Protein AF-A0A5N8ZCC0-F1 (afdb_monomer)

Mean predicted aligned error: 6.36 Å

Nearest PDB structures (foldseek):
  1wcj-assembly1_A  TM=8.743E-01  e=9.458E-05  Thermotoga maritima
  2cu6-assembly1_A  TM=8.839E-01  e=8.121E-04  Thermus thermophilus HB8
  3cq2-assembly1_B  TM=8.894E-01  e=1.300E-03  Thermus thermophilus HB8
  8zkc-assembly1_A-2  TM=6.957E-01  e=1.317E+00  Escherichia coli

Solvent-accessible surface area (backbone atoms only — not comparable to full-atom values): 4372 Å² total; per-residue (Å²): 129,85,85,68,71,42,63,64,62,50,52,54,44,35,50,73,36,60,43,93,89,47,102,47,24,41,57,84,69,58,31,54,76,45,76,47,64,54,86,90,46,77,48,71,44,63,58,67,97,48,98,80,52,84,58,50,66,52,53,52,50,52,39,52,53,46,56,74,74,111

Structure (mmCIF, N/CA/C/O backbone):
data_AF-A0A5N8ZCC0-F1
#
_entry.id   AF-A0A5N8ZCC0-F1
#
loop_
_atom_site.group_PDB
_atom_site.id
_atom_site.type_symbol
_atom_site.label_atom_id
_atom_site.label_alt_id
_atom_site.label_comp_id
_atom_site.label_asym_id
_atom_site.label_entity_id
_atom_site.label_seq_id
_atom_site.pdbx_PDB_ins_code
_atom_site.Cartn_x
_atom_site.Cartn_y
_atom_site.Cartn_z
_atom_site.occupancy
_atom_site.B_iso_or_equiv
_atom_site.auth_seq_id
_atom_site.auth_comp_id
_atom_site.auth_asym_id
_atom_site.auth_atom_id
_atom_site.pdbx_PDB_model_num
ATOM 1 N N . MET A 1 1 ? -11.105 -9.602 21.066 1.00 42.56 1 MET A N 1
ATOM 2 C CA . MET A 1 1 ? -10.068 -8.643 20.655 1.00 42.56 1 MET A CA 1
ATOM 3 C C . MET A 1 1 ? -10.592 -8.085 19.359 1.00 42.56 1 MET A C 1
ATOM 5 O O . MET A 1 1 ? -10.883 -8.887 18.488 1.00 42.56 1 MET A O 1
ATOM 9 N N . SER A 1 2 ? -10.929 -6.800 19.321 1.00 44.97 2 SER A N 1
ATOM 10 C CA . SER A 1 2 ? -11.431 -6.166 18.106 1.00 44.97 2 SER A CA 1
ATOM 11 C C . SER A 1 2 ? -10.278 -6.186 17.111 1.00 44.97 2 SER A C 1
ATOM 13 O O . SER A 1 2 ? -9.289 -5.488 17.317 1.00 44.97 2 SER A O 1
ATOM 15 N N . GLU A 1 3 ? -10.347 -7.055 16.112 1.00 57.16 3 GLU A N 1
ATOM 16 C CA . GLU A 1 3 ? -9.503 -6.963 14.923 1.00 57.16 3 GLU A CA 1
ATOM 17 C C . GLU A 1 3 ? -10.032 -5.762 14.132 1.00 57.16 3 GLU A C 1
ATOM 19 O O . GLU A 1 3 ? -10.797 -5.899 13.187 1.00 57.16 3 GLU A O 1
ATOM 24 N N . GLU A 1 4 ? -9.755 -4.554 14.628 1.00 64.38 4 GLU A N 1
ATOM 25 C CA . GLU A 1 4 ? -9.957 -3.341 13.846 1.00 64.38 4 GLU A CA 1
ATOM 26 C C . GLU A 1 4 ? -8.823 -3.301 12.831 1.00 64.38 4 GLU A C 1
ATOM 28 O O . GLU A 1 4 ? -7.647 -3.124 13.177 1.00 64.38 4 GLU A O 1
ATOM 33 N N . LEU A 1 5 ? -9.205 -3.534 11.580 1.00 71.50 5 LEU A N 1
ATOM 34 C CA . LEU A 1 5 ? -8.350 -3.385 10.424 1.00 71.50 5 LEU A CA 1
ATOM 35 C C . LEU A 1 5 ? -7.810 -1.954 10.457 1.00 71.50 5 LEU A C 1
ATOM 37 O O . LEU A 1 5 ? -8.555 -0.979 10.374 1.00 71.50 5 LEU A O 1
ATOM 41 N N . ASN A 1 6 ? -6.510 -1.823 10.700 1.00 82.69 6 ASN A N 1
ATOM 42 C CA . ASN A 1 6 ? -5.874 -0.530 10.883 1.00 82.69 6 ASN A CA 1
ATOM 43 C C . ASN A 1 6 ? -4.865 -0.285 9.762 1.00 82.69 6 ASN A C 1
ATOM 45 O O . ASN A 1 6 ? -4.269 -1.204 9.194 1.00 82.69 6 ASN A O 1
ATOM 49 N N . LYS A 1 7 ? -4.676 0.996 9.441 1.00 85.94 7 LYS A N 1
ATOM 50 C CA . LYS A 1 7 ? -3.772 1.435 8.375 1.00 85.94 7 LYS A CA 1
ATOM 51 C C . LYS A 1 7 ? -2.341 0.933 8.576 1.00 85.94 7 LYS A C 1
ATOM 53 O O . LYS A 1 7 ? -1.660 0.654 7.595 1.00 85.94 7 LYS A O 1
ATOM 58 N N . GLU A 1 8 ? -1.883 0.817 9.819 1.00 86.44 8 GLU A N 1
ATOM 59 C CA . GLU A 1 8 ? -0.540 0.320 10.121 1.00 86.44 8 GLU A CA 1
ATOM 60 C C . GLU A 1 8 ? -0.391 -1.147 9.709 1.00 86.44 8 GLU A C 1
ATOM 62 O O . GLU A 1 8 ? 0.539 -1.456 8.972 1.00 86.44 8 GLU A O 1
ATOM 67 N N . SER A 1 9 ? -1.347 -2.015 10.047 1.00 87.69 9 SER A N 1
ATOM 68 C CA . SER A 1 9 ? -1.366 -3.426 9.641 1.00 87.69 9 SER A CA 1
ATOM 69 C C . SER A 1 9 ? -1.374 -3.593 8.122 1.00 87.69 9 SER A C 1
ATOM 71 O O . SER A 1 9 ? -0.632 -4.419 7.595 1.00 87.69 9 SER A O 1
ATOM 73 N N . VAL A 1 10 ? -2.139 -2.765 7.402 1.00 88.38 10 VAL A N 1
ATOM 74 C CA . VAL A 1 10 ? -2.131 -2.758 5.929 1.00 88.38 10 VAL A CA 1
ATOM 75 C C . VAL A 1 10 ? -0.763 -2.339 5.385 1.00 88.38 10 VAL A C 1
ATOM 77 O O . VAL A 1 10 ? -0.240 -2.971 4.472 1.00 88.38 10 VAL A O 1
ATOM 80 N N . ILE A 1 11 ? -0.147 -1.291 5.940 1.00 88.50 11 ILE A N 1
ATOM 81 C CA . ILE A 1 11 ? 1.186 -0.840 5.511 1.00 88.50 11 ILE A CA 1
ATOM 82 C C . ILE A 1 11 ? 2.247 -1.904 5.811 1.00 88.50 11 ILE A C 1
ATOM 84 O O . ILE A 1 11 ? 3.147 -2.106 4.998 1.00 88.50 11 ILE A O 1
ATOM 88 N N . GLU A 1 12 ? 2.168 -2.582 6.955 1.00 88.88 12 GLU A N 1
ATOM 89 C CA . GLU A 1 12 ? 3.072 -3.681 7.294 1.00 88.88 12 GLU A CA 1
ATOM 90 C C . GLU A 1 12 ? 2.924 -4.854 6.322 1.00 88.88 12 GLU A C 1
ATOM 92 O O . GLU A 1 12 ? 3.932 -5.310 5.786 1.00 88.88 12 GLU A O 1
ATOM 97 N N . ALA A 1 13 ? 1.694 -5.256 5.996 1.00 90.19 13 ALA A N 1
ATOM 98 C CA . ALA A 1 13 ? 1.425 -6.250 4.959 1.00 90.19 13 ALA A CA 1
ATOM 99 C C . ALA A 1 13 ? 2.006 -5.831 3.594 1.00 90.19 13 ALA A C 1
ATOM 101 O O . ALA A 1 13 ? 2.694 -6.609 2.936 1.00 90.19 13 ALA A O 1
ATOM 102 N N . LEU A 1 14 ? 1.819 -4.573 3.184 1.00 88.38 14 LEU A N 1
ATOM 103 C CA . LEU A 1 14 ? 2.382 -4.050 1.935 1.00 88.38 14 LEU A CA 1
ATOM 104 C C . LEU A 1 14 ? 3.921 -4.039 1.925 1.00 88.38 14 LEU A C 1
ATOM 106 O O . LEU A 1 14 ? 4.520 -4.170 0.861 1.00 88.38 14 LEU A O 1
ATOM 110 N N . LYS A 1 15 ? 4.592 -3.921 3.078 1.00 89.31 15 LYS A N 1
ATOM 111 C CA . LYS A 1 15 ? 6.063 -4.007 3.160 1.00 89.31 15 LYS A CA 1
ATOM 112 C C . LYS A 1 15 ? 6.605 -5.410 2.894 1.00 89.31 15 LYS A C 1
ATOM 114 O O . LYS A 1 15 ? 7.780 -5.522 2.551 1.00 89.31 15 LYS A O 1
ATOM 119 N N . GLU A 1 16 ? 5.784 -6.446 3.049 1.00 88.69 16 GLU A N 1
ATOM 120 C CA . GLU A 1 16 ? 6.140 -7.828 2.707 1.00 88.69 16 GLU A CA 1
ATOM 121 C C . GLU A 1 16 ? 6.039 -8.104 1.199 1.00 88.69 16 GLU A C 1
ATOM 123 O O . GLU A 1 16 ? 6.523 -9.129 0.719 1.00 88.69 16 GLU A O 1
ATOM 128 N N . VAL A 1 17 ? 5.442 -7.182 0.437 1.00 87.25 17 VAL A N 1
ATOM 129 C CA . VAL A 1 17 ? 5.378 -7.253 -1.022 1.00 87.25 17 VAL A CA 1
ATOM 130 C C . VAL A 1 17 ? 6.620 -6.591 -1.606 1.00 87.25 17 VAL A C 1
ATOM 132 O O . VAL A 1 17 ? 6.802 -5.372 -1.533 1.00 87.25 17 VAL A O 1
ATOM 135 N N . TYR A 1 18 ? 7.472 -7.419 -2.206 1.00 85.44 18 TYR A N 1
ATOM 136 C CA . TYR A 1 18 ? 8.723 -7.006 -2.834 1.00 85.44 18 TYR A CA 1
ATOM 137 C C . TYR A 1 18 ? 8.607 -6.997 -4.352 1.00 85.44 18 TYR A C 1
ATOM 139 O O . TYR A 1 18 ? 7.942 -7.853 -4.942 1.00 85.44 18 TYR A O 1
ATOM 147 N N . ASP A 1 19 ? 9.285 -6.042 -4.982 1.00 81.44 19 ASP A N 1
ATOM 148 C CA . ASP A 1 19 ? 9.391 -6.009 -6.431 1.00 81.44 19 ASP A CA 1
ATOM 149 C C . ASP A 1 19 ? 10.360 -7.125 -6.907 1.00 81.44 19 ASP A C 1
ATOM 151 O O . ASP A 1 19 ? 11.448 -7.309 -6.353 1.00 81.44 19 ASP A O 1
ATOM 155 N N . PRO A 1 20 ? 9.965 -7.956 -7.887 1.00 74.69 20 PRO A N 1
ATOM 156 C CA . PRO A 1 20 ? 10.801 -9.051 -8.380 1.00 74.69 20 PRO A CA 1
ATOM 157 C C . PRO A 1 20 ? 12.002 -8.584 -9.222 1.00 74.69 20 PRO A C 1
ATOM 159 O O . PRO A 1 20 ? 12.937 -9.361 -9.422 1.00 74.69 20 PRO A O 1
ATOM 162 N N . GLU A 1 21 ? 11.989 -7.351 -9.734 1.00 80.44 21 GLU A N 1
ATOM 163 C CA . GLU A 1 21 ? 13.087 -6.746 -10.494 1.00 80.44 21 GLU A CA 1
ATOM 164 C C . GLU A 1 21 ? 14.023 -5.927 -9.594 1.00 80.44 21 GLU A C 1
ATOM 166 O O . GLU A 1 21 ? 15.237 -5.901 -9.818 1.00 80.44 21 GLU A O 1
ATOM 171 N N . ILE A 1 22 ? 13.480 -5.283 -8.556 1.00 77.88 22 ILE A N 1
ATOM 172 C CA . ILE A 1 22 ? 14.228 -4.476 -7.589 1.00 77.88 22 ILE A CA 1
ATOM 173 C C . ILE A 1 22 ? 13.992 -5.040 -6.181 1.00 77.88 22 ILE A C 1
ATOM 175 O O . ILE A 1 22 ? 12.858 -5.019 -5.729 1.00 77.88 22 ILE A O 1
ATOM 179 N N . PRO A 1 23 ? 15.023 -5.471 -5.426 1.00 77.12 23 PRO A N 1
ATOM 180 C CA . PRO A 1 23 ? 14.873 -6.104 -4.107 1.00 77.12 23 PRO A CA 1
ATOM 181 C C . PRO A 1 23 ? 14.524 -5.090 -2.997 1.00 77.12 23 PRO A C 1
ATOM 183 O O . PRO A 1 23 ? 15.223 -4.964 -1.992 1.00 77.12 23 PRO A O 1
ATOM 186 N N . VAL A 1 24 ? 13.459 -4.327 -3.208 1.00 85.12 24 VAL A N 1
ATOM 187 C CA . VAL A 1 24 ? 12.898 -3.295 -2.343 1.00 85.12 24 VAL A CA 1
ATOM 188 C C . VAL A 1 24 ? 11.381 -3.493 -2.347 1.00 85.12 24 VAL A C 1
ATOM 190 O O . VAL A 1 24 ? 10.802 -3.985 -3.316 1.00 85.12 24 VAL A O 1
ATOM 193 N N . ASN A 1 25 ? 10.733 -3.179 -1.233 1.00 85.75 25 ASN A N 1
ATOM 194 C CA . ASN A 1 25 ? 9.284 -3.299 -1.115 1.00 85.75 25 ASN A CA 1
ATOM 195 C C . ASN A 1 25 ? 8.557 -2.154 -1.843 1.00 85.75 25 ASN A C 1
ATOM 197 O O . ASN A 1 25 ? 9.121 -1.100 -2.147 1.00 85.75 25 ASN A O 1
ATOM 201 N N . VAL A 1 26 ? 7.264 -2.345 -2.089 1.00 85.50 26 VAL A N 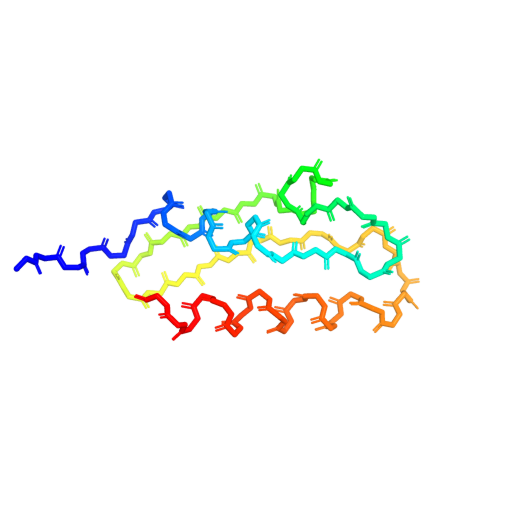1
ATOM 202 C CA . VAL A 1 26 ? 6.431 -1.346 -2.783 1.00 85.50 26 VAL A CA 1
ATOM 203 C C . VAL A 1 26 ? 6.272 -0.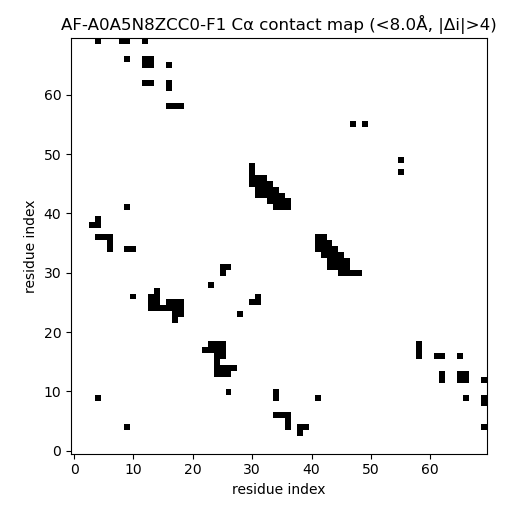041 -1.997 1.00 85.50 26 VAL A C 1
ATOM 205 O O . VAL A 1 26 ? 6.073 1.024 -2.585 1.00 85.50 26 VAL A O 1
ATOM 208 N N . VAL A 1 27 ? 6.387 -0.118 -0.667 1.00 87.25 27 VAL A N 1
ATOM 209 C CA . VAL A 1 27 ? 6.269 1.025 0.247 1.00 87.25 27 VAL A CA 1
ATOM 210 C C . VAL A 1 27 ? 7.525 1.900 0.205 1.00 87.25 27 VAL A C 1
ATOM 212 O O . VAL A 1 27 ? 7.406 3.103 -0.011 1.00 87.25 27 VAL A O 1
ATOM 215 N N . ASP A 1 28 ? 8.724 1.326 0.349 1.00 86.25 28 ASP A N 1
ATOM 216 C CA . ASP A 1 28 ? 9.997 2.063 0.293 1.00 86.25 28 ASP A CA 1
ATOM 217 C C . ASP A 1 28 ? 10.350 2.492 -1.138 1.00 86.25 28 ASP A C 1
ATOM 219 O O . ASP A 1 28 ? 11.008 3.515 -1.321 1.00 86.25 28 ASP A O 1
ATOM 223 N N . LEU A 1 29 ? 9.871 1.777 -2.167 1.00 83.69 29 LEU A N 1
ATOM 224 C CA . LEU A 1 29 ? 9.933 2.260 -3.553 1.00 83.69 29 LEU A CA 1
ATOM 225 C C . LEU A 1 29 ? 9.085 3.521 -3.780 1.00 83.69 29 LEU A C 1
ATOM 227 O O . LEU A 1 29 ? 9.274 4.202 -4.788 1.00 83.69 29 LEU A O 1
ATOM 231 N N . GLY A 1 30 ? 8.160 3.844 -2.870 1.00 82.75 30 GLY A N 1
ATOM 232 C CA . GLY A 1 30 ? 7.250 4.976 -3.024 1.00 82.75 30 GLY A CA 1
ATOM 233 C C . GLY A 1 30 ? 6.198 4.753 -4.112 1.00 82.75 30 GLY A C 1
ATOM 234 O O . GLY A 1 30 ? 5.711 5.717 -4.698 1.00 82.75 30 GLY A O 1
ATOM 235 N N . LEU A 1 31 ? 5.857 3.492 -4.407 1.00 82.69 31 LEU A N 1
ATOM 236 C CA . LEU A 1 31 ? 4.775 3.159 -5.340 1.00 82.69 31 LEU A CA 1
ATOM 237 C C . LEU A 1 31 ? 3.403 3.413 -4.713 1.00 82.69 31 LEU A C 1
ATOM 239 O O . LEU A 1 31 ? 2.447 3.693 -5.432 1.00 82.69 31 LEU A O 1
ATOM 243 N N . ILE A 1 32 ? 3.312 3.342 -3.383 1.00 86.50 32 ILE A N 1
ATOM 244 C CA . ILE A 1 32 ? 2.094 3.615 -2.618 1.00 86.50 32 ILE A CA 1
ATOM 245 C C . ILE A 1 32 ? 1.961 5.123 -2.372 1.00 86.50 32 ILE A C 1
ATOM 247 O O . ILE A 1 32 ? 2.790 5.723 -1.690 1.00 86.50 32 ILE A O 1
ATOM 251 N N . TYR A 1 33 ? 0.903 5.724 -2.913 1.00 85.69 33 TYR A N 1
ATOM 252 C CA . TYR A 1 33 ? 0.564 7.141 -2.756 1.00 85.69 33 TYR A CA 1
ATOM 253 C C . TYR A 1 33 ? -0.314 7.368 -1.536 1.00 85.69 33 TYR A C 1
ATOM 255 O O . TYR A 1 33 ? -0.045 8.259 -0.729 1.00 85.69 33 TYR A O 1
ATOM 263 N N . ASN A 1 34 ? -1.358 6.553 -1.397 1.00 85.94 34 ASN A N 1
ATOM 264 C CA . ASN A 1 34 ? -2.293 6.654 -0.293 1.00 85.94 34 ASN A CA 1
ATOM 265 C C . ASN A 1 34 ? -2.779 5.273 0.147 1.00 85.94 34 ASN A C 1
ATOM 267 O O . ASN A 1 34 ? -2.844 4.334 -0.642 1.00 85.94 34 ASN A O 1
ATOM 271 N N . VAL A 1 35 ? -3.115 5.170 1.429 1.00 88.50 35 VAL A N 1
ATOM 272 C CA . VAL A 1 35 ? -3.764 4.000 2.023 1.00 88.50 35 VAL A CA 1
ATOM 273 C C . VAL A 1 35 ? -4.868 4.520 2.925 1.00 88.50 35 VAL A C 1
ATOM 275 O O . VAL A 1 35 ? -4.591 5.262 3.878 1.00 88.50 35 VAL A O 1
ATOM 278 N N . GLU A 1 36 ?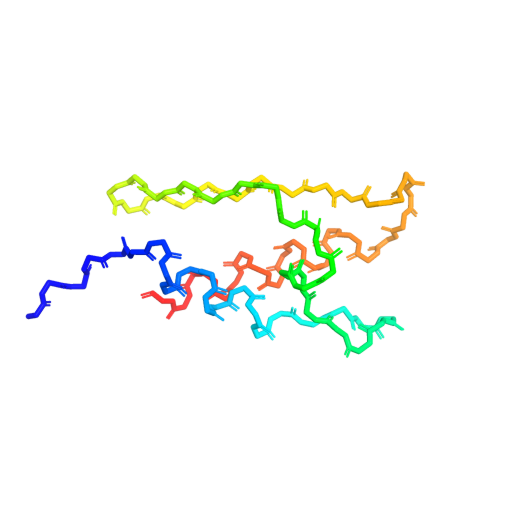 -6.092 4.131 2.619 1.00 89.06 36 GLU A N 1
ATOM 279 C CA . GLU A 1 36 ? -7.306 4.468 3.348 1.00 89.06 36 GLU A CA 1
ATOM 280 C C . GLU A 1 36 ? -7.952 3.164 3.810 1.00 89.06 36 GLU A C 1
ATOM 282 O O . GLU A 1 36 ? -8.001 2.184 3.070 1.00 89.06 36 GLU A O 1
ATOM 287 N N . VAL A 1 37 ? -8.373 3.129 5.069 1.00 87.31 37 VAL A N 1
ATOM 288 C CA . VAL A 1 37 ? -9.031 1.966 5.664 1.00 87.31 37 VAL A CA 1
ATOM 289 C C . VAL A 1 37 ? -10.348 2.465 6.230 1.00 87.31 37 VAL A C 1
ATOM 291 O O . VAL A 1 37 ? -10.346 3.300 7.135 1.00 87.31 37 VAL A O 1
ATOM 294 N N . GLU A 1 38 ? -11.452 1.995 5.660 1.00 86.75 38 GLU A N 1
ATOM 295 C CA . GLU A 1 38 ? -12.810 2.354 6.058 1.00 86.75 38 GLU A CA 1
ATOM 296 C C . GLU A 1 38 ? -13.570 1.084 6.439 1.00 86.75 38 GLU A C 1
ATOM 298 O O . GLU A 1 38 ? -13.874 0.251 5.588 1.00 86.75 38 GLU A O 1
ATOM 303 N N . ASP A 1 39 ? -13.865 0.931 7.733 1.00 81.94 39 ASP A N 1
ATOM 304 C CA . ASP A 1 39 ? -14.509 -0.248 8.324 1.00 81.94 39 ASP A CA 1
ATOM 305 C C . ASP A 1 39 ? -13.793 -1.571 7.976 1.00 81.94 39 ASP A C 1
ATOM 307 O O . ASP A 1 39 ? -12.898 -2.003 8.696 1.00 81.94 39 ASP A O 1
ATOM 311 N N . ASN A 1 40 ? -14.192 -2.207 6.872 1.00 80.00 40 ASN A N 1
ATOM 312 C CA . ASN A 1 40 ? -13.678 -3.485 6.365 1.00 80.00 40 ASN A CA 1
ATOM 313 C C . ASN A 1 40 ? -13.174 -3.386 4.914 1.00 80.00 40 ASN A C 1
ATOM 315 O O . ASN A 1 40 ? -12.931 -4.405 4.269 1.00 80.00 40 ASN A O 1
ATOM 319 N N . GLU A 1 41 ? -13.063 -2.174 4.378 1.00 82.75 41 GLU A N 1
ATOM 320 C CA . GLU A 1 41 ? -12.587 -1.909 3.029 1.00 82.75 41 GLU A CA 1
ATOM 321 C C . GLU A 1 41 ? -11.247 -1.174 3.088 1.00 82.75 41 GLU A C 1
ATOM 323 O O . GLU A 1 41 ? -11.067 -0.205 3.828 1.00 82.75 41 GLU A O 1
ATOM 328 N N . VAL A 1 42 ? -10.286 -1.663 2.308 1.00 86.56 42 VAL A N 1
ATOM 329 C CA . VAL A 1 42 ? -8.948 -1.083 2.207 1.00 86.56 42 VAL A CA 1
ATOM 330 C C . VAL A 1 42 ? -8.778 -0.527 0.805 1.00 86.56 42 VAL A C 1
ATOM 332 O O . VAL A 1 42 ? -8.777 -1.273 -0.172 1.00 86.56 42 VAL A O 1
ATOM 335 N N . HIS A 1 43 ? -8.588 0.783 0.713 1.00 87.44 43 HIS A N 1
ATOM 336 C CA . HIS A 1 43 ? -8.256 1.474 -0.525 1.00 87.44 43 HIS A CA 1
ATOM 337 C C . HIS A 1 43 ? -6.770 1.793 -0.548 1.00 87.44 43 HIS A C 1
ATOM 339 O O . HIS A 1 43 ? -6.256 2.515 0.306 1.00 87.44 43 HIS A O 1
ATOM 345 N N . VAL A 1 44 ? -6.070 1.255 -1.543 1.00 86.44 44 VAL A N 1
ATOM 346 C CA . VAL A 1 44 ? -4.646 1.518 -1.763 1.00 86.44 44 VAL A CA 1
ATOM 347 C C . VAL A 1 44 ? -4.484 2.234 -3.094 1.00 86.44 44 VAL A C 1
ATOM 349 O O . VAL A 1 44 ? -4.676 1.648 -4.158 1.00 86.44 44 VAL A O 1
ATOM 352 N N . GLU A 1 45 ? -4.102 3.506 -3.040 1.00 86.38 45 GLU A N 1
ATOM 353 C CA . GLU A 1 45 ? -3.727 4.266 -4.225 1.00 86.38 45 GLU A CA 1
ATOM 354 C C . GLU A 1 45 ? -2.246 4.022 -4.513 1.00 86.38 45 GLU A C 1
A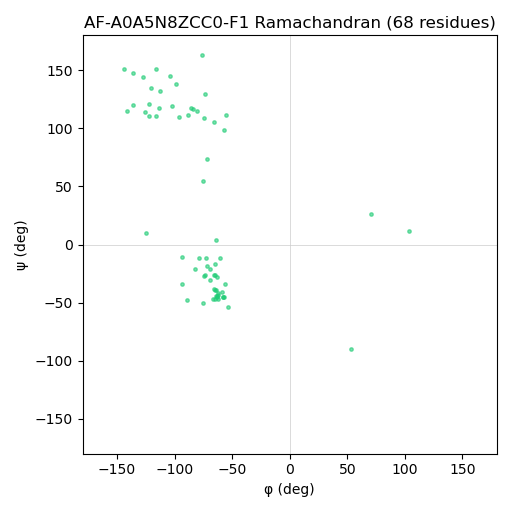TOM 356 O O . GLU A 1 45 ? -1.377 4.350 -3.700 1.00 86.38 45 GLU A O 1
ATOM 361 N N . MET A 1 46 ? -1.950 3.440 -5.674 1.00 81.56 46 MET A N 1
ATOM 362 C CA . MET A 1 46 ? -0.586 3.193 -6.128 1.00 81.56 46 MET A CA 1
ATOM 363 C C . MET A 1 46 ? -0.358 3.743 -7.531 1.00 81.56 46 MET A C 1
ATOM 365 O O . MET A 1 46 ? -1.241 3.680 -8.388 1.00 81.56 46 MET A O 1
ATOM 369 N N . THR A 1 47 ? 0.845 4.259 -7.779 1.00 73.12 47 THR A N 1
ATOM 370 C CA . THR A 1 47 ? 1.281 4.610 -9.131 1.00 73.12 47 THR A CA 1
ATOM 371 C C . THR A 1 47 ? 2.146 3.497 -9.687 1.00 73.12 47 THR A C 1
ATOM 373 O O . THR A 1 47 ? 3.023 2.962 -9.010 1.00 73.12 47 THR A O 1
ATOM 376 N N . LEU A 1 48 ? 1.932 3.174 -10.955 1.00 65.06 48 LEU A N 1
ATOM 377 C CA . LEU A 1 48 ? 2.824 2.298 -11.693 1.00 65.06 48 LEU A CA 1
ATOM 378 C C . LEU A 1 48 ? 3.790 3.180 -12.472 1.00 65.06 48 LEU A C 1
ATOM 380 O O . LEU A 1 48 ? 3.410 3.830 -13.444 1.00 65.06 48 LEU A O 1
ATOM 384 N N . THR A 1 49 ? 5.056 3.188 -12.056 1.00 59.53 49 THR A N 1
ATOM 385 C CA . THR A 1 49 ? 6.123 4.034 -12.622 1.00 59.53 49 THR A CA 1
ATOM 386 C C . THR A 1 49 ? 6.454 3.715 -14.091 1.00 59.53 49 THR A C 1
ATOM 388 O O . THR A 1 49 ? 7.342 4.330 -14.674 1.00 59.53 49 THR A O 1
ATOM 391 N N . ALA A 1 50 ? 5.735 2.799 -14.745 1.00 52.66 50 ALA A N 1
ATOM 392 C CA . ALA A 1 50 ? 5.935 2.478 -16.150 1.00 52.66 50 ALA A CA 1
ATOM 393 C C . ALA A 1 50 ? 4.609 2.220 -16.883 1.00 52.66 50 ALA A C 1
ATOM 395 O O . ALA A 1 50 ? 3.935 1.214 -16.650 1.00 52.66 50 ALA A O 1
ATOM 396 N N . GLN A 1 51 ? 4.280 3.089 -17.848 1.00 46.00 51 GLN A N 1
ATOM 397 C CA . GLN A 1 51 ? 3.332 2.770 -18.919 1.00 46.00 51 GLN A CA 1
ATOM 398 C C . GLN A 1 51 ? 3.844 1.522 -19.657 1.00 46.00 51 GLN A C 1
ATOM 400 O O . GLN A 1 51 ? 4.736 1.615 -20.495 1.00 46.00 51 GLN A O 1
ATOM 405 N N . GLY A 1 52 ? 3.302 0.349 -19.323 1.00 53.66 52 GLY A N 1
ATOM 406 C CA . GLY A 1 52 ? 3.573 -0.897 -20.044 1.00 53.66 52 GLY A CA 1
ATOM 407 C C . GLY A 1 52 ? 4.526 -1.898 -19.382 1.00 53.66 52 GLY A C 1
ATOM 408 O O . GLY A 1 52 ? 4.895 -2.859 -20.054 1.00 53.66 52 GLY A O 1
ATOM 409 N N . CYS A 1 53 ? 4.908 -1.751 -18.105 1.00 54.28 53 CYS A N 1
ATOM 410 C CA . CYS A 1 53 ? 5.650 -2.827 -17.436 1.00 54.28 53 CYS A CA 1
ATOM 411 C C . CYS A 1 53 ? 4.680 -3.923 -16.966 1.00 54.28 53 CYS A C 1
ATOM 413 O O . CYS A 1 53 ? 3.828 -3.688 -16.108 1.00 54.28 53 CYS A O 1
ATOM 415 N N . GLY A 1 54 ? 4.789 -5.126 -17.539 1.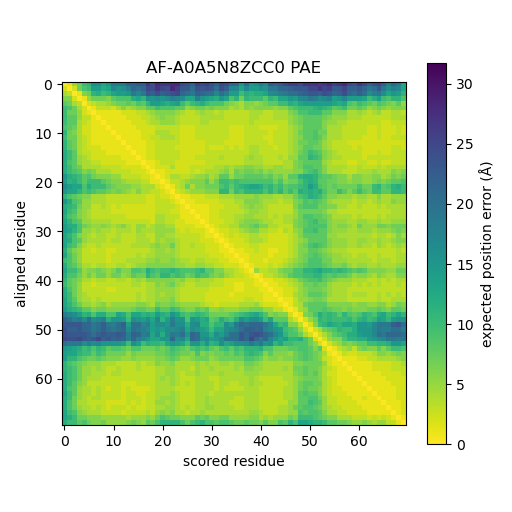00 62.19 54 GLY A N 1
ATOM 416 C CA . GLY A 1 54 ? 3.891 -6.258 -17.261 1.00 62.19 54 GLY A CA 1
ATOM 417 C C . GLY A 1 54 ? 3.882 -6.737 -15.801 1.00 62.19 54 GLY A C 1
ATOM 418 O O . GLY A 1 54 ? 2.996 -7.499 -15.428 1.00 62.19 54 GLY A O 1
ATOM 419 N N . MET A 1 55 ? 4.826 -6.270 -14.978 1.00 70.50 55 MET A N 1
ATOM 420 C CA . MET A 1 55 ? 4.945 -6.592 -13.551 1.00 70.50 55 MET A CA 1
ATOM 421 C C . MET A 1 55 ? 4.041 -5.748 -12.642 1.00 70.50 55 MET A C 1
ATOM 423 O O . MET A 1 55 ? 3.714 -6.180 -11.543 1.00 70.50 55 MET A O 1
ATOM 427 N N . GLY A 1 56 ? 3.582 -4.575 -13.088 1.00 73.00 56 GLY A N 1
ATOM 428 C CA . GLY A 1 56 ? 2.701 -3.712 -12.295 1.00 73.00 56 GLY A CA 1
ATOM 429 C C . GLY A 1 56 ? 1.434 -4.399 -11.760 1.00 73.00 56 GLY A C 1
ATOM 430 O O . GLY A 1 56 ? 1.217 -4.402 -10.549 1.00 73.00 56 GLY A O 1
ATOM 431 N N . PRO A 1 57 ? 0.615 -5.038 -12.620 1.00 76.81 5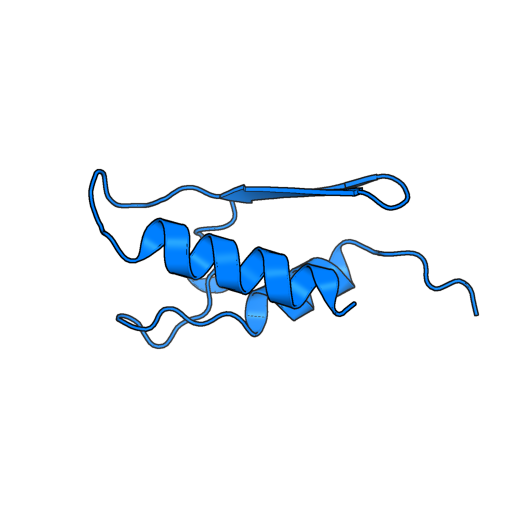7 PRO A N 1
ATOM 432 C CA . PRO A 1 57 ? -0.563 -5.772 -12.160 1.00 76.81 57 PRO A CA 1
ATOM 433 C C . PRO A 1 57 ? -0.217 -7.000 -11.306 1.00 76.81 57 PRO A C 1
ATOM 435 O O . PRO A 1 57 ? -1.023 -7.390 -10.468 1.00 76.81 57 PRO A O 1
ATOM 438 N N . TYR A 1 58 ? 0.968 -7.597 -11.478 1.00 82.25 58 TYR A N 1
ATOM 439 C CA . TYR A 1 58 ? 1.419 -8.697 -10.622 1.00 82.25 58 TYR A CA 1
ATOM 440 C C . TYR A 1 58 ? 1.657 -8.211 -9.189 1.00 82.25 58 TYR A C 1
ATOM 442 O O . TYR A 1 58 ? 1.153 -8.809 -8.246 1.00 82.25 58 TYR A O 1
ATOM 450 N N . ILE A 1 59 ? 2.361 -7.090 -9.027 1.00 82.12 59 ILE A N 1
ATOM 451 C CA . ILE A 1 59 ? 2.631 -6.483 -7.719 1.00 82.12 59 ILE A CA 1
ATOM 452 C C . ILE A 1 59 ? 1.329 -6.043 -7.039 1.00 82.12 59 ILE A C 1
ATOM 454 O O . ILE A 1 59 ? 1.134 -6.327 -5.859 1.00 82.12 59 ILE A O 1
ATOM 458 N N . ALA A 1 60 ? 0.422 -5.405 -7.787 1.00 81.69 60 ALA A N 1
ATOM 459 C CA . ALA A 1 60 ? -0.896 -5.030 -7.279 1.00 81.69 60 ALA A CA 1
ATOM 460 C C . ALA A 1 60 ? -1.673 -6.259 -6.777 1.00 81.69 60 ALA A C 1
ATOM 462 O O . ALA A 1 60 ? -2.171 -6.255 -5.657 1.00 81.69 60 ALA A O 1
ATOM 463 N N . GLN A 1 61 ? -1.676 -7.351 -7.546 1.00 85.62 61 GLN A N 1
ATOM 464 C CA . GLN A 1 61 ? -2.327 -8.594 -7.138 1.00 85.62 61 GLN A CA 1
ATOM 465 C C . GLN A 1 61 ? -1.680 -9.226 -5.897 1.00 85.62 61 GLN A C 1
ATOM 467 O O . GLN A 1 61 ? -2.388 -9.735 -5.032 1.00 85.62 61 GLN A O 1
ATOM 472 N N 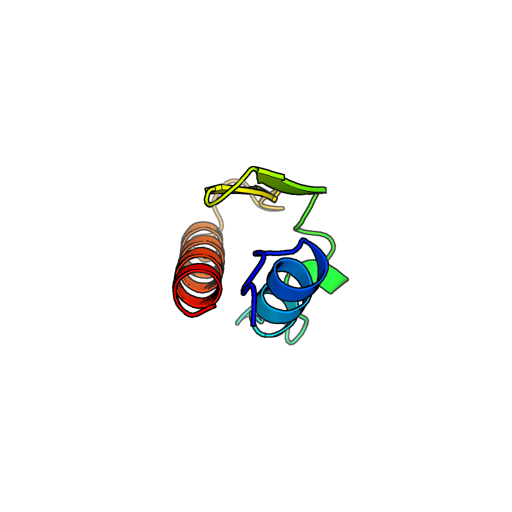. GLN A 1 62 ? -0.349 -9.192 -5.782 1.00 87.38 62 GLN A N 1
ATOM 473 C CA . GLN A 1 62 ? 0.343 -9.657 -4.574 1.00 87.38 62 GLN A CA 1
ATOM 474 C C . GLN A 1 62 ? -0.047 -8.823 -3.345 1.00 87.38 62 GLN A C 1
ATOM 476 O O . GLN A 1 62 ? -0.284 -9.386 -2.278 1.00 87.38 62 GLN A O 1
ATOM 481 N N . ALA A 1 63 ? -0.156 -7.501 -3.499 1.00 85.69 63 ALA A N 1
ATOM 482 C CA . ALA A 1 63 ? -0.629 -6.603 -2.450 1.00 85.69 63 ALA A CA 1
ATOM 483 C C . ALA A 1 63 ? -2.072 -6.899 -2.034 1.00 85.69 63 ALA A C 1
ATOM 485 O O . ALA A 1 63 ? -2.334 -7.038 -0.842 1.00 85.69 63 ALA A O 1
ATOM 486 N N . GLU A 1 64 ? -2.984 -7.071 -2.991 1.00 86.56 64 GLU A N 1
ATOM 487 C CA . GLU A 1 64 ? -4.371 -7.454 -2.708 1.00 86.56 64 GLU A CA 1
ATOM 488 C C . GLU A 1 64 ? -4.451 -8.781 -1.947 1.00 86.56 64 GLU A C 1
ATOM 490 O O . GLU A 1 64 ? -5.166 -8.878 -0.954 1.00 86.56 64 GLU A O 1
ATOM 495 N N . TRP A 1 65 ? -3.694 -9.799 -2.367 1.00 88.50 65 TRP A N 1
ATOM 496 C CA . TRP A 1 65 ? -3.672 -11.090 -1.674 1.00 88.50 65 TRP A CA 1
ATOM 497 C C . TRP A 1 65 ? -3.149 -10.976 -0.252 1.00 88.50 65 TRP A C 1
ATOM 499 O O . TRP A 1 65 ? -3.743 -11.551 0.654 1.00 88.50 65 TRP A O 1
ATOM 509 N N . ARG A 1 66 ? -2.072 -10.214 -0.046 1.00 89.44 66 ARG A N 1
ATOM 510 C CA . ARG A 1 66 ? -1.500 -10.036 1.286 1.00 89.44 66 ARG A CA 1
ATOM 511 C C . ARG A 1 66 ? -2.453 -9.284 2.215 1.00 89.44 66 ARG A C 1
ATOM 513 O O . ARG A 1 66 ? -2.558 -9.643 3.382 1.00 89.44 66 ARG A O 1
ATOM 520 N N . ILE A 1 67 ? -3.170 -8.286 1.696 1.00 86.69 67 ILE A N 1
ATOM 521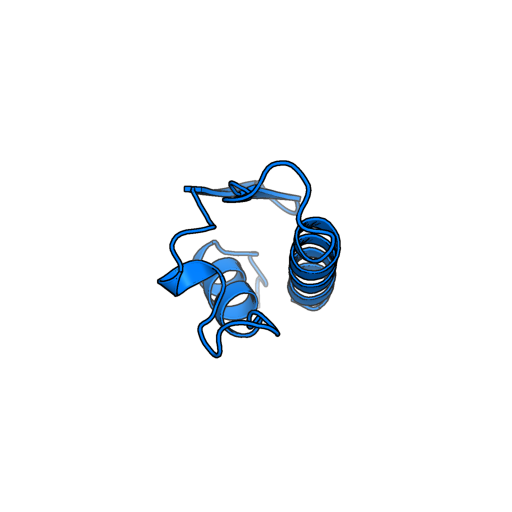 C CA . ILE A 1 67 ? -4.207 -7.558 2.439 1.00 86.69 67 ILE A CA 1
ATOM 522 C C . ILE A 1 67 ? -5.427 -8.449 2.712 1.00 86.69 67 ILE A C 1
ATOM 524 O O . ILE A 1 67 ? -6.067 -8.299 3.739 1.00 86.69 67 ILE A O 1
ATOM 528 N N . ALA A 1 68 ? -5.747 -9.407 1.844 1.00 85.81 68 ALA A N 1
ATOM 529 C CA . ALA A 1 68 ? -6.847 -10.343 2.082 1.00 85.81 68 ALA A CA 1
ATOM 530 C C . ALA A 1 68 ? -6.546 -11.402 3.167 1.00 85.81 68 ALA A C 1
ATOM 532 O O . ALA A 1 68 ? -7.454 -12.128 3.570 1.00 85.81 68 ALA A O 1
ATOM 533 N N . GLU A 1 69 ? -5.288 -11.535 3.602 1.00 83.25 69 GLU A N 1
ATOM 534 C CA . GLU A 1 69 ? -4.863 -12.475 4.650 1.00 83.25 69 GLU A CA 1
ATOM 535 C C . GLU A 1 69 ? -4.818 -11.875 6.066 1.00 83.25 69 GLU A C 1
ATOM 537 O O . GLU A 1 69 ? -4.629 -12.632 7.023 1.00 83.25 69 GLU A O 1
ATOM 542 N N . ILE A 1 70 ? -4.938 -10.550 6.201 1.00 79.56 70 ILE A N 1
ATOM 543 C CA . ILE A 1 70 ? -5.038 -9.830 7.486 1.00 79.56 70 ILE A CA 1
ATOM 544 C C . ILE A 1 70 ? -6.498 -9.619 7.875 1.00 79.56 70 ILE A C 1
ATOM 546 O O . ILE A 1 70 ? -6.742 -9.614 9.099 1.00 79.56 70 ILE A O 1
#

pLDDT: mean 79.47, std 11.88, range [42.56, 90.19]

Secondary structure (DSSP, 8-state):
------HHHHHHHHHT-B-SSSSSBTTTTT-EEEEEEETTEEEEEE--SSTT-TTHHHHHHHHHHHHTT-

Foldseek 3Di:
DPPFPDQVLLVVLQQVQAQPVDRGG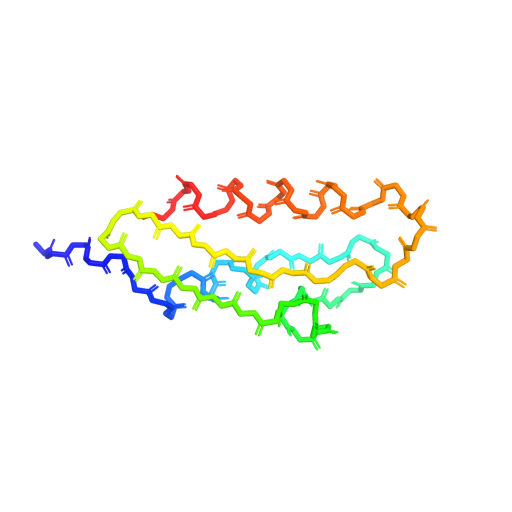CVVVVQWPDWDDDRPDIDTDGDDPDPDDPCVVVSVVSSVVSSVVD

Sequence (70 aa):
MSEELNKESVIEALKEVYDPEIPVNVVDLGLIYNVEVEDNEVHVEMTLTAQGCGMGPYIAQQAEWRIAEI

Radius of gyration: 12.25 Å; Cα contacts (8 Å, |Δi|>4): 78; chains: 1; bounding box: 29×20×41 Å